Protein AF-A0A9W3LIC3-F1 (afdb_monomer_lite)

pLDDT: mean 76.1, std 14.93, range [46.38, 95.75]

Sequence (148 aa):
MVQSPRENKTLKNALDAMKNTPIPVAVRTVDTGIGMKLPYIESSTVGEVAGKFSKASTAAKDDAYQLAKGTGEGEKLQRGKYANRLDKLHDKFGKLTPGQINERIKTHYKKGTPDEIEVSPDFRSKMITRERQIERILQKQIDDFNKE

Organism: NCBI:txid1330043

Secondary structure (DSSP, 8-state):
-PPPTTT-HHHHHHHHHHHH-EEEEEEEEEE-SSS-EEEEEEEEEHHHHHHHHHHHHHHHHHHHHHHHTT-STHHHHHHHHHHHHHHHHHHHH----HHHHHHHHHHH--TTSTTS----HHHHHHHHHHHHHHHHHHHHHHHHHTT-

Foldseek 3Di:
DDDDCVRDPVNVVVVVVQQADKDFDDWDWDDPVPPDTDIDTDIDGNNVVVVVVVVVVVVVVVQVVCVVVVNHPPCVVCCVPCVVVVVVCCVVPNDDDPVRVVVVVVVQPDPPDPSPPPDDPVNVVVVVVVVVVVVVVVVVVVVVVVVD

Radius of gyration: 27.14 Å; chains: 1; bounding box: 64×53×65 Å

Structure (mmCIF, N/CA/C/O backbone):
data_AF-A0A9W3LIC3-F1
#
_entry.id   AF-A0A9W3LIC3-F1
#
loop_
_atom_site.group_PDB
_atom_site.id
_atom_site.type_symbol
_atom_site.label_atom_id
_atom_site.label_alt_id
_atom_site.label_comp_id
_atom_site.label_asym_id
_atom_site.label_entity_id
_atom_site.label_seq_id
_atom_site.pdbx_PDB_ins_code
_atom_site.Cartn_x
_atom_site.Cartn_y
_atom_site.Cartn_z
_atom_site.occupancy
_atom_site.B_iso_or_equiv
_atom_site.auth_seq_id
_atom_site.auth_comp_id
_atom_site.auth_asym_id
_atom_site.auth_atom_id
_atom_site.pdbx_PDB_model_num
ATOM 1 N N . MET A 1 1 ? 4.475 13.314 39.187 1.00 63.34 1 MET A N 1
ATOM 2 C CA . MET A 1 1 ? 5.192 12.406 38.264 1.00 63.34 1 MET A CA 1
ATOM 3 C C . MET A 1 1 ? 4.344 12.268 37.011 1.00 63.34 1 MET A C 1
ATOM 5 O O . MET A 1 1 ? 3.255 11.720 37.102 1.00 63.34 1 MET A O 1
ATOM 9 N N . VAL A 1 2 ? 4.767 12.845 35.885 1.00 65.94 2 VAL A N 1
ATOM 10 C CA . VAL A 1 2 ? 4.070 12.678 34.598 1.00 65.94 2 VAL A CA 1
ATOM 11 C C . VAL A 1 2 ? 4.539 11.357 33.995 1.00 65.94 2 VAL A C 1
ATOM 13 O O . VAL A 1 2 ? 5.742 11.142 33.869 1.00 65.94 2 VAL A O 1
ATOM 16 N N . GLN A 1 3 ? 3.608 10.452 33.689 1.00 65.19 3 GLN A N 1
ATOM 17 C CA . GLN A 1 3 ? 3.944 9.189 33.031 1.00 65.19 3 GLN A CA 1
ATOM 18 C C . GLN A 1 3 ? 4.392 9.454 31.595 1.00 65.19 3 GLN A C 1
ATOM 20 O O . GLN A 1 3 ? 3.767 10.237 30.878 1.00 65.19 3 GLN A O 1
ATOM 25 N N . SER A 1 4 ? 5.453 8.771 31.167 1.00 78.19 4 SER A N 1
ATOM 26 C CA . SER A 1 4 ? 5.883 8.798 29.771 1.00 78.19 4 SER A CA 1
ATOM 27 C C . SER A 1 4 ? 4.739 8.325 28.861 1.00 78.19 4 SER A C 1
ATOM 29 O O . SER A 1 4 ? 4.047 7.366 29.214 1.00 78.19 4 SER A O 1
ATOM 31 N N . PRO A 1 5 ? 4.547 8.912 27.664 1.00 71.94 5 PRO A N 1
ATOM 32 C CA . PRO A 1 5 ? 3.556 8.434 26.698 1.00 71.94 5 PRO A CA 1
ATOM 33 C C . PRO A 1 5 ? 3.685 6.937 26.376 1.00 71.94 5 PRO A C 1
ATOM 35 O O . PRO A 1 5 ? 2.687 6.279 26.095 1.00 71.94 5 PRO A O 1
ATOM 38 N N . ARG A 1 6 ? 4.901 6.374 26.472 1.00 71.25 6 ARG A N 1
ATOM 39 C CA . ARG A 1 6 ? 5.155 4.932 26.294 1.00 71.25 6 ARG A CA 1
ATOM 40 C C . ARG A 1 6 ? 4.665 4.063 27.458 1.00 71.25 6 ARG A C 1
ATOM 42 O O . ARG A 1 6 ? 4.426 2.877 27.263 1.00 71.25 6 ARG A O 1
ATOM 49 N N . GLU A 1 7 ? 4.530 4.634 28.650 1.00 81.25 7 GLU A N 1
ATOM 50 C CA . GLU A 1 7 ? 4.143 3.940 29.889 1.00 81.25 7 GLU A CA 1
ATOM 51 C C . GLU A 1 7 ? 2.671 4.174 30.257 1.00 81.25 7 GLU A C 1
ATOM 53 O O . GLU A 1 7 ? 2.142 3.556 31.184 1.00 81.25 7 GLU A O 1
ATOM 58 N N . ASN A 1 8 ? 1.986 5.050 29.520 1.00 87.50 8 ASN A N 1
ATOM 59 C CA . ASN A 1 8 ? 0.583 5.351 29.741 1.00 87.50 8 ASN A CA 1
ATOM 60 C C . ASN A 1 8 ? -0.303 4.171 29.290 1.00 87.50 8 ASN A C 1
ATOM 62 O O . ASN A 1 8 ? -0.441 3.881 28.099 1.00 87.50 8 ASN A O 1
ATOM 66 N N . LYS A 1 9 ? -0.937 3.503 30.263 1.00 89.50 9 LYS A N 1
ATOM 67 C CA . LYS A 1 9 ? -1.815 2.339 30.037 1.00 89.50 9 LYS A CA 1
ATOM 68 C C . LYS A 1 9 ? -2.996 2.654 29.116 1.00 89.50 9 LYS A C 1
ATOM 70 O O . LYS A 1 9 ? -3.355 1.818 28.293 1.00 89.50 9 LYS A O 1
ATOM 75 N N . THR A 1 10 ? -3.572 3.848 29.220 1.00 88.75 10 THR A N 1
ATOM 76 C CA . THR A 1 10 ? -4.710 4.268 28.393 1.00 88.75 10 THR A CA 1
ATOM 77 C C . THR A 1 10 ? -4.308 4.371 26.924 1.00 88.75 10 THR A C 1
ATOM 79 O O . THR A 1 10 ? -5.003 3.834 26.065 1.00 88.75 10 THR A O 1
ATOM 82 N N . LEU A 1 11 ? -3.154 4.981 26.632 1.00 89.88 11 LEU A N 1
ATOM 83 C CA . LEU A 1 11 ? -2.636 5.086 25.262 1.00 89.88 11 LEU A CA 1
ATOM 84 C C . LEU A 1 11 ? -2.270 3.718 24.681 1.00 89.88 11 LEU A C 1
ATOM 86 O O . LEU A 1 11 ? -2.544 3.450 23.513 1.00 89.88 11 LEU A O 1
A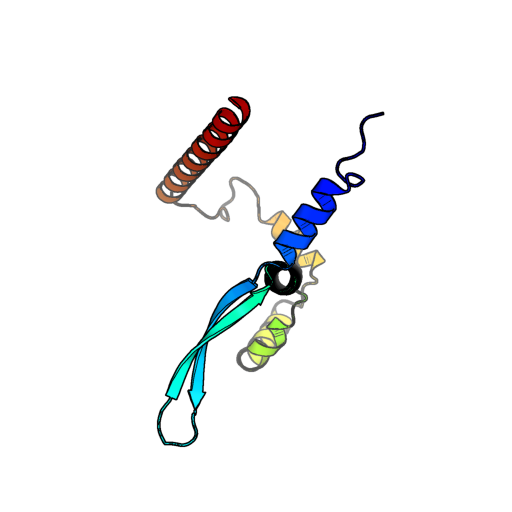TOM 90 N N . LYS A 1 12 ? -1.696 2.832 25.501 1.00 89.50 12 LYS A N 1
ATOM 91 C CA . LYS A 1 12 ? -1.381 1.462 25.084 1.00 89.50 12 LYS A CA 1
ATOM 92 C C . LYS A 1 12 ? -2.640 0.685 24.700 1.00 89.50 12 LYS A C 1
ATOM 94 O O . LYS A 1 12 ? -2.688 0.111 23.618 1.00 89.50 12 LYS A O 1
ATOM 99 N N . ASN A 1 13 ? -3.671 0.737 25.540 1.00 91.50 13 ASN A N 1
ATOM 100 C CA . ASN A 1 13 ? -4.940 0.066 25.272 1.00 91.50 13 ASN A CA 1
ATOM 101 C C . ASN A 1 13 ? -5.639 0.639 24.033 1.00 91.50 13 ASN A C 1
ATOM 103 O O . ASN A 1 13 ? -6.177 -0.121 23.233 1.00 91.50 13 ASN A O 1
ATOM 107 N N . ALA A 1 14 ? -5.601 1.962 23.845 1.00 91.88 14 ALA A N 1
ATOM 108 C CA . ALA A 1 14 ? -6.156 2.603 22.655 1.00 91.88 14 ALA A CA 1
ATOM 109 C C . ALA A 1 14 ? -5.429 2.154 21.376 1.00 91.88 14 ALA A C 1
ATOM 111 O O . ALA A 1 14 ? -6.071 1.799 20.390 1.00 91.88 14 ALA A O 1
ATOM 112 N N . LEU A 1 15 ? -4.095 2.098 21.403 1.00 91.25 15 LEU A N 1
ATOM 113 C CA . LEU A 1 15 ? -3.298 1.628 20.271 1.00 91.25 15 LEU A CA 1
ATOM 114 C C . LEU A 1 15 ? -3.543 0.145 19.966 1.00 91.25 15 LEU A C 1
ATOM 116 O O . LEU A 1 15 ? -3.640 -0.236 18.799 1.00 91.25 15 LEU A O 1
ATOM 120 N N . ASP A 1 16 ? -3.644 -0.690 20.998 1.00 92.75 16 ASP A N 1
ATOM 121 C CA . ASP A 1 16 ? -3.933 -2.114 20.836 1.00 92.75 16 ASP A CA 1
ATOM 122 C C . ASP A 1 16 ? -5.349 -2.328 20.281 1.00 92.75 16 ASP A C 1
ATOM 124 O O . ASP A 1 16 ? -5.531 -3.143 19.377 1.00 92.75 16 ASP A O 1
ATOM 128 N N . ALA A 1 17 ? -6.338 -1.545 20.722 1.00 94.44 17 ALA A N 1
ATOM 129 C CA . ALA A 1 17 ? -7.677 -1.560 20.137 1.00 94.44 17 ALA A CA 1
ATOM 130 C C . ALA A 1 17 ? -7.645 -1.176 18.649 1.00 94.44 17 ALA A C 1
ATOM 132 O O . ALA A 1 17 ? -8.178 -1.911 17.823 1.00 94.44 17 ALA A O 1
ATOM 133 N N . MET A 1 18 ? -6.944 -0.092 18.288 1.00 94.31 18 MET A N 1
ATOM 134 C CA . MET A 1 18 ? -6.805 0.343 16.892 1.00 94.31 18 MET A CA 1
ATOM 135 C C . MET A 1 18 ? -6.165 -0.722 16.001 1.00 94.31 18 MET A C 1
ATOM 137 O O . MET A 1 18 ? -6.626 -0.948 14.885 1.00 94.31 18 MET A O 1
ATOM 141 N N . LYS A 1 19 ? -5.104 -1.384 16.474 1.00 93.25 19 LYS A N 1
ATOM 142 C CA . LYS A 1 19 ? -4.420 -2.437 15.707 1.00 93.25 19 LYS A CA 1
ATOM 143 C C . LYS A 1 19 ? -5.322 -3.633 15.434 1.00 93.25 19 LYS A C 1
ATOM 145 O O . LYS A 1 19 ? -5.162 -4.245 14.384 1.00 93.25 19 LYS A O 1
ATOM 150 N N . ASN A 1 20 ? -6.242 -3.940 16.344 1.00 95.50 20 ASN A N 1
ATOM 151 C CA . ASN A 1 20 ? -7.165 -5.067 16.237 1.00 95.50 20 ASN A CA 1
ATOM 152 C C . ASN A 1 20 ? -8.476 -4.716 15.514 1.00 95.50 20 ASN A C 1
ATOM 154 O O . ASN A 1 20 ? -9.295 -5.604 15.287 1.00 95.50 20 ASN A O 1
ATOM 158 N N . THR A 1 21 ? -8.681 -3.454 15.121 1.00 95.75 21 THR A N 1
ATOM 159 C CA . THR A 1 21 ? -9.859 -3.041 14.351 1.00 95.75 21 THR A CA 1
ATOM 160 C C . THR A 1 21 ? -9.875 -3.734 12.980 1.00 95.75 21 THR A C 1
ATOM 162 O O . THR A 1 21 ? -8.904 -3.597 12.225 1.00 95.75 21 THR A O 1
ATOM 165 N N . PRO A 1 22 ? -10.953 -4.458 12.620 1.00 94.19 22 PRO A N 1
ATOM 166 C CA . PRO A 1 22 ? -11.106 -5.047 11.294 1.00 94.19 22 PRO A CA 1
ATOM 167 C C . PRO A 1 22 ? -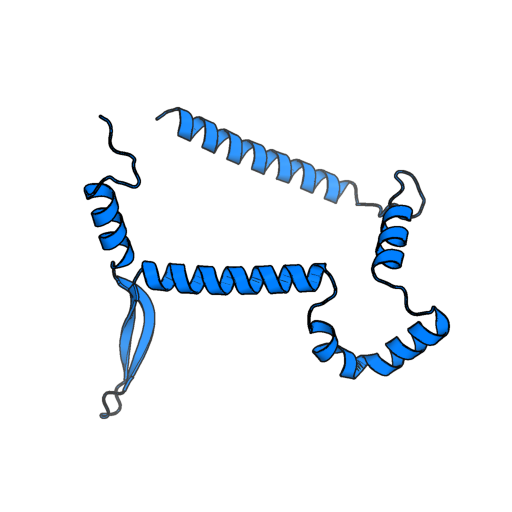11.340 -3.972 10.226 1.00 94.19 22 PRO A C 1
ATOM 169 O O . PRO A 1 22 ? -12.149 -3.066 10.414 1.00 94.19 22 PRO A O 1
ATOM 172 N N . ILE A 1 23 ? -10.676 -4.109 9.082 1.00 95.25 23 ILE A N 1
ATOM 173 C CA . ILE A 1 23 ? -10.841 -3.269 7.892 1.00 95.25 23 ILE A CA 1
ATOM 174 C C . ILE A 1 23 ? -11.050 -4.143 6.649 1.00 95.25 23 ILE A C 1
ATOM 176 O O . ILE A 1 23 ? -10.454 -5.219 6.554 1.00 95.25 23 ILE A O 1
ATOM 180 N N . PRO A 1 24 ? -11.889 -3.722 5.690 1.00 93.62 24 PRO A N 1
ATOM 181 C CA . PRO A 1 24 ? -12.104 -4.461 4.451 1.00 93.62 24 PRO A CA 1
ATOM 182 C C . PRO A 1 24 ? -10.850 -4.405 3.567 1.00 93.62 24 PRO A C 1
ATOM 184 O O . PRO A 1 24 ? -10.277 -3.335 3.371 1.00 93.62 24 PRO A O 1
ATOM 187 N N . VAL A 1 25 ? -10.428 -5.547 3.022 1.00 93.31 25 VAL A N 1
ATOM 188 C CA . VAL A 1 25 ? -9.219 -5.650 2.180 1.00 93.31 25 VAL A CA 1
ATOM 189 C C . VAL A 1 25 ? -9.499 -6.153 0.769 1.00 93.31 25 VAL A C 1
ATOM 191 O O . VAL A 1 25 ? -8.770 -5.797 -0.154 1.00 93.31 25 VAL A O 1
ATOM 194 N N . ALA A 1 26 ? -10.542 -6.960 0.576 1.00 91.88 26 ALA A N 1
ATOM 195 C CA . ALA A 1 26 ? -10.898 -7.487 -0.735 1.00 91.88 26 ALA A CA 1
ATOM 196 C C . ALA A 1 26 ? -12.375 -7.884 -0.799 1.00 91.88 26 ALA A C 1
ATOM 198 O O . ALA A 1 26 ? -13.010 -8.146 0.221 1.00 91.88 26 ALA A O 1
ATOM 199 N N . VAL A 1 27 ? -12.904 -7.983 -2.018 1.00 94.00 27 VAL A N 1
ATOM 200 C CA . VAL A 1 27 ? -14.192 -8.627 -2.292 1.00 94.00 27 VAL A CA 1
ATOM 201 C C . VAL A 1 27 ? -13.904 -9.983 -2.919 1.00 94.00 27 VAL A C 1
ATOM 203 O O . VAL A 1 27 ? -13.190 -10.074 -3.918 1.00 94.00 27 VAL A O 1
ATOM 206 N N . ARG A 1 28 ? -14.442 -11.044 -2.322 1.00 92.19 28 ARG A N 1
ATOM 207 C CA . ARG A 1 28 ? -14.328 -12.419 -2.816 1.00 92.19 28 ARG A CA 1
ATOM 208 C C . ARG A 1 28 ? -15.704 -12.986 -3.106 1.00 92.19 28 ARG A C 1
ATOM 210 O O . ARG A 1 28 ? -16.715 -12.403 -2.734 1.00 92.19 28 ARG A O 1
ATOM 217 N N . THR A 1 29 ? -15.737 -14.124 -3.786 1.00 93.56 29 THR A N 1
ATOM 218 C CA . THR A 1 29 ? -16.967 -14.888 -3.994 1.00 93.56 29 THR A CA 1
ATOM 219 C C . THR A 1 29 ? -16.814 -16.256 -3.354 1.00 93.56 29 THR A C 1
ATOM 221 O O . THR A 1 29 ? -15.746 -16.860 -3.443 1.00 93.56 29 THR A O 1
ATOM 224 N N . VAL A 1 30 ? -17.863 -16.725 -2.685 1.00 91.25 30 VAL A N 1
ATOM 225 C CA . VAL A 1 30 ? -17.957 -18.097 -2.188 1.00 91.25 30 VAL A CA 1
ATOM 226 C C . VAL A 1 30 ? -18.951 -18.855 -3.060 1.00 91.25 30 VAL A C 1
ATOM 228 O O . VAL A 1 30 ? -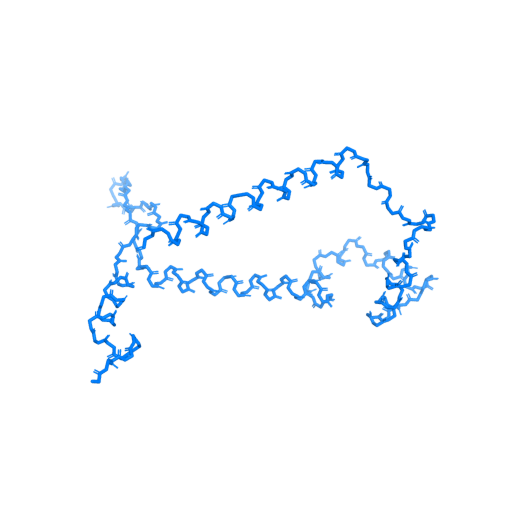20.041 -18.355 -3.346 1.00 91.25 30 VAL A O 1
ATOM 231 N N . ASP A 1 31 ? -18.543 -20.028 -3.538 1.00 92.31 31 ASP A N 1
ATOM 232 C CA . ASP A 1 31 ? -19.433 -20.943 -4.247 1.00 92.31 31 ASP A CA 1
ATOM 233 C C . ASP A 1 31 ? -20.291 -21.672 -3.215 1.00 92.31 31 ASP A C 1
ATOM 235 O O . ASP A 1 31 ? -19.768 -22.275 -2.277 1.00 92.31 31 ASP A O 1
ATOM 239 N N . THR A 1 32 ? -21.607 -21.578 -3.358 1.00 86.00 32 THR A N 1
ATOM 240 C CA . THR A 1 32 ? -22.544 -22.219 -2.433 1.00 86.00 32 THR A CA 1
ATOM 241 C C . THR A 1 32 ? -22.803 -23.686 -2.777 1.00 86.00 32 THR A C 1
ATOM 243 O O . THR A 1 32 ? -23.552 -24.349 -2.065 1.00 86.00 32 THR A O 1
ATOM 246 N N . GLY A 1 33 ? -22.219 -24.208 -3.862 1.00 85.88 33 GLY A N 1
ATOM 247 C CA . GLY A 1 33 ? -22.396 -25.591 -4.313 1.00 85.88 33 GLY A CA 1
ATOM 248 C C . GLY A 1 33 ? -23.723 -25.858 -5.033 1.00 85.88 33 GLY A C 1
ATOM 249 O O . GLY A 1 33 ? -23.912 -26.942 -5.574 1.00 85.88 33 GLY A O 1
ATOM 250 N N . ILE A 1 34 ? -24.622 -24.870 -5.095 1.00 88.56 34 ILE A N 1
ATOM 251 C CA . ILE A 1 34 ? -25.914 -24.935 -5.808 1.00 88.56 34 ILE A CA 1
ATOM 252 C C . ILE A 1 34 ? -25.918 -24.099 -7.099 1.00 88.56 34 ILE A C 1
ATOM 254 O O . ILE A 1 34 ? -26.969 -23.698 -7.589 1.00 88.56 34 ILE A O 1
ATOM 258 N N . GLY A 1 35 ? -24.735 -23.790 -7.639 1.00 87.25 35 GLY A N 1
ATOM 259 C CA . GLY A 1 35 ? -24.590 -22.979 -8.852 1.00 87.25 35 GLY A CA 1
ATOM 260 C C . GLY A 1 35 ? -24.757 -21.470 -8.636 1.00 87.25 35 GLY A C 1
ATOM 261 O O . GLY A 1 35 ? -24.850 -20.728 -9.612 1.00 87.25 35 GLY A O 1
ATOM 262 N N . MET A 1 36 ? -24.770 -20.995 -7.383 1.00 90.94 36 MET A N 1
ATOM 263 C CA . MET A 1 36 ? -24.745 -19.568 -7.048 1.00 90.94 36 MET A CA 1
ATOM 264 C C . MET A 1 36 ? -23.407 -19.174 -6.416 1.00 90.94 36 MET A C 1
ATOM 266 O O . MET A 1 36 ? -22.845 -19.893 -5.594 1.00 90.94 36 MET A O 1
ATOM 270 N N . LYS A 1 37 ? -22.912 -17.985 -6.773 1.00 93.38 37 LYS A N 1
ATOM 271 C CA . LYS A 1 37 ? -21.729 -17.375 -6.154 1.00 93.38 37 LYS A CA 1
ATOM 272 C C . LYS A 1 37 ? -22.146 -16.148 -5.360 1.00 93.38 37 LYS A C 1
ATOM 274 O O . LYS A 1 37 ? -22.691 -15.207 -5.934 1.00 93.38 37 LYS A O 1
ATOM 279 N N . LEU A 1 38 ? -21.878 -16.154 -4.057 1.00 93.12 38 LEU A N 1
ATOM 280 C CA . LEU A 1 38 ? -22.205 -15.038 -3.172 1.00 93.12 38 LEU A CA 1
ATOM 281 C C . LEU A 1 38 ? -20.964 -14.174 -2.926 1.00 93.12 38 LEU A C 1
ATOM 283 O O . LEU A 1 38 ? -19.934 -14.711 -2.506 1.00 93.12 38 LEU A O 1
ATOM 287 N N . PRO A 1 39 ? -21.022 -12.856 -3.185 1.00 93.56 39 PRO A N 1
ATOM 288 C CA . PRO A 1 39 ? -19.929 -11.965 -2.849 1.00 93.56 39 PRO A CA 1
ATOM 289 C C . PRO A 1 39 ? -19.866 -11.743 -1.336 1.00 93.56 39 PRO A C 1
ATOM 291 O O . PRO A 1 39 ? -20.890 -11.604 -0.670 1.00 93.56 39 PRO A O 1
ATOM 294 N N . TYR A 1 40 ? -18.655 -11.662 -0.800 1.00 93.06 40 TYR A N 1
ATOM 295 C CA . TYR A 1 40 ? -18.410 -11.261 0.578 1.00 93.06 40 TYR A CA 1
ATOM 296 C C . TYR A 1 40 ? -17.165 -10.383 0.665 1.00 93.06 40 TYR A C 1
ATOM 298 O O . TYR A 1 40 ? -16.286 -10.410 -0.201 1.00 93.06 40 TYR A O 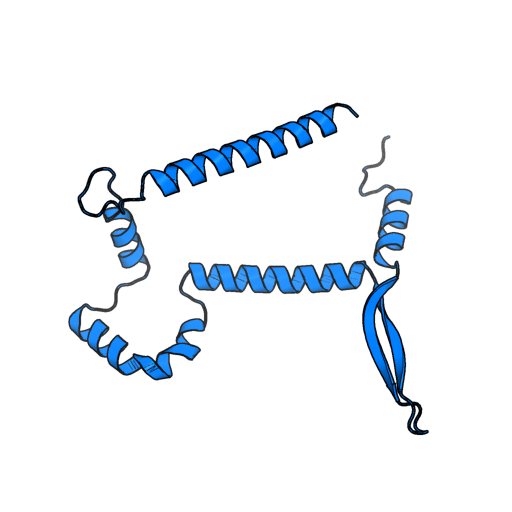1
ATOM 306 N N . ILE A 1 41 ? -17.106 -9.587 1.726 1.00 93.81 41 ILE A N 1
ATOM 307 C CA . ILE A 1 41 ? -15.971 -8.719 2.018 1.00 93.81 41 ILE A CA 1
ATOM 308 C C . ILE A 1 41 ? -15.015 -9.496 2.917 1.00 93.81 41 ILE A C 1
ATOM 310 O O . ILE A 1 41 ? -15.380 -9.918 4.012 1.00 93.81 41 ILE A O 1
ATOM 314 N N . GLU A 1 42 ? -13.790 -9.687 2.453 1.00 93.06 42 GLU A N 1
ATOM 315 C CA . GLU A 1 42 ? -12.703 -10.163 3.292 1.00 93.06 42 GLU A CA 1
ATOM 316 C C . GLU A 1 42 ? -12.166 -8.987 4.109 1.00 93.06 42 GLU A C 1
ATOM 318 O O . GLU A 1 42 ? -11.893 -7.913 3.561 1.00 93.06 42 GLU A O 1
ATOM 323 N N . SER A 1 43 ? -12.017 -9.184 5.416 1.00 92.75 43 SER A N 1
ATOM 324 C CA . SER A 1 43 ? -11.441 -8.204 6.332 1.00 92.75 43 SER A CA 1
ATOM 325 C C . SER A 1 43 ? -10.118 -8.701 6.915 1.00 92.75 43 SER A C 1
ATOM 327 O O . SER A 1 43 ? -9.867 -9.899 7.010 1.00 92.75 43 SER A O 1
ATOM 329 N N . SER A 1 44 ? -9.254 -7.763 7.289 1.00 92.88 44 SER A N 1
ATOM 330 C CA . SER A 1 44 ? -8.005 -8.004 8.021 1.00 92.88 44 SER A CA 1
ATOM 331 C C . SER A 1 44 ? -7.869 -6.926 9.093 1.00 92.88 44 SER A C 1
ATOM 333 O O . SER A 1 44 ? -8.564 -5.914 9.040 1.00 92.88 44 SER A O 1
ATOM 335 N N . THR A 1 45 ? -6.989 -7.099 10.070 1.00 94.88 45 THR A N 1
ATOM 336 C CA . THR A 1 45 ? -6.798 -6.063 11.096 1.00 94.88 45 THR A CA 1
ATOM 337 C C . THR A 1 45 ? -5.877 -4.941 10.603 1.00 94.88 45 THR A C 1
ATOM 339 O O . THR A 1 45 ? -4.985 -5.166 9.777 1.00 94.88 45 THR A O 1
ATOM 342 N N . VAL A 1 46 ? -6.049 -3.719 11.123 1.00 92.88 46 VAL A N 1
ATOM 343 C CA . VAL A 1 46 ? -5.156 -2.580 10.814 1.00 92.88 46 VAL A CA 1
ATOM 344 C C . VAL A 1 46 ? -3.689 -2.939 11.081 1.00 92.88 46 VAL A C 1
ATOM 346 O O . VAL A 1 46 ? -2.812 -2.622 10.275 1.00 92.88 46 VAL A O 1
ATOM 349 N N . GLY A 1 47 ? -3.415 -3.639 12.186 1.00 91.19 47 GLY A N 1
ATOM 350 C CA . GLY A 1 47 ? -2.072 -4.078 12.560 1.00 91.19 47 GLY A CA 1
ATOM 351 C C . GLY A 1 47 ? -1.451 -5.045 11.548 1.00 91.19 47 GLY A C 1
ATOM 352 O O . GLY A 1 47 ? -0.281 -4.891 11.193 1.00 91.19 47 GLY A O 1
ATOM 353 N N . GLU A 1 48 ? -2.223 -6.004 11.033 1.00 92.19 48 GLU A N 1
ATOM 354 C CA . GLU A 1 48 ? -1.758 -6.942 10.004 1.00 92.19 48 GLU A CA 1
ATOM 355 C C . GLU A 1 48 ? -1.445 -6.247 8.680 1.00 92.19 48 GLU A C 1
ATOM 357 O O . GLU A 1 48 ? -0.409 -6.527 8.072 1.00 92.19 48 GLU A O 1
ATOM 362 N N . VAL A 1 49 ? -2.316 -5.338 8.231 1.00 91.06 49 VAL A N 1
ATOM 363 C CA . VAL A 1 49 ? -2.113 -4.593 6.979 1.00 91.06 49 VAL A CA 1
ATOM 364 C C . VAL A 1 49 ? -0.879 -3.703 7.088 1.00 91.06 49 VAL A C 1
ATOM 366 O O . VAL A 1 49 ? -0.014 -3.750 6.212 1.00 91.06 49 VAL A O 1
ATOM 369 N N . ALA A 1 50 ? -0.734 -2.969 8.194 1.00 87.50 50 ALA A N 1
ATOM 370 C CA . ALA A 1 50 ? 0.452 -2.160 8.462 1.00 87.50 50 ALA A CA 1
ATOM 371 C C . ALA A 1 50 ? 1.732 -3.013 8.522 1.00 87.50 50 ALA A C 1
ATOM 373 O O . ALA A 1 50 ? 2.770 -2.622 7.981 1.00 87.50 50 ALA A O 1
ATOM 374 N N . GLY A 1 51 ? 1.663 -4.203 9.127 1.00 87.00 51 GLY A N 1
ATOM 375 C CA . GLY A 1 51 ? 2.775 -5.150 9.184 1.00 87.00 51 GLY A CA 1
ATOM 376 C C . GLY A 1 51 ? 3.184 -5.677 7.805 1.00 87.00 51 GLY A C 1
ATOM 377 O O . GLY A 1 51 ? 4.371 -5.672 7.472 1.00 87.00 51 GLY A O 1
ATOM 378 N N . LYS A 1 52 ? 2.214 -6.092 6.977 1.00 88.75 52 LYS A N 1
ATOM 379 C CA . LYS A 1 52 ? 2.450 -6.546 5.594 1.00 88.75 52 LYS A CA 1
ATOM 380 C C . LYS A 1 52 ? 3.024 -5.422 4.726 1.00 88.75 52 LYS A C 1
ATOM 382 O O . LYS A 1 52 ? 4.007 -5.653 4.026 1.00 88.75 52 LYS A O 1
ATOM 387 N N . PHE A 1 53 ? 2.472 -4.210 4.828 1.00 86.19 53 PHE A N 1
ATOM 388 C CA . PHE A 1 53 ? 2.971 -3.032 4.115 1.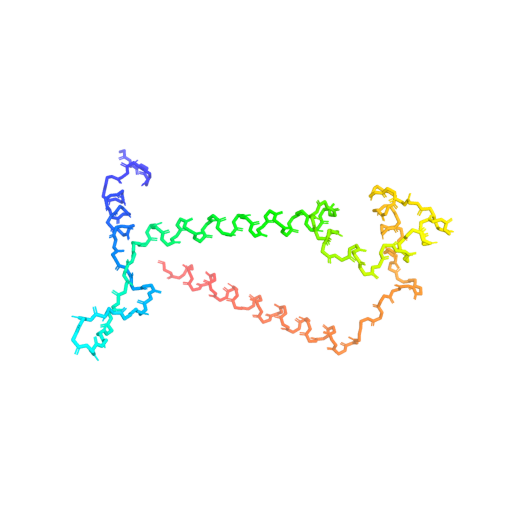00 86.19 53 PHE A CA 1
ATOM 389 C C . PHE A 1 53 ? 4.404 -2.686 4.521 1.00 86.19 53 PHE A C 1
ATOM 391 O O . PHE A 1 53 ? 5.246 -2.462 3.659 1.00 86.19 53 PHE A O 1
ATOM 398 N N . SER A 1 54 ? 4.710 -2.702 5.821 1.00 84.19 54 SER A N 1
ATOM 399 C CA . SER A 1 54 ? 6.060 -2.411 6.316 1.00 84.19 54 SER A CA 1
ATOM 400 C C . SER A 1 54 ? 7.084 -3.411 5.778 1.00 84.19 54 SER A C 1
ATOM 402 O O . SER A 1 54 ? 8.125 -3.003 5.277 1.00 84.19 54 SER A O 1
ATOM 404 N N . LYS A 1 55 ? 6.770 -4.716 5.800 1.00 84.50 55 LYS A N 1
ATOM 405 C CA . LYS A 1 55 ? 7.646 -5.760 5.239 1.00 84.50 55 LYS A CA 1
ATOM 406 C C . LYS A 1 55 ? 7.858 -5.589 3.737 1.00 84.50 55 LYS A C 1
ATOM 408 O O . LYS A 1 55 ? 8.995 -5.634 3.278 1.00 84.50 55 LYS A O 1
ATOM 413 N N . ALA A 1 56 ? 6.778 -5.362 2.989 1.00 78.25 56 ALA A N 1
ATOM 414 C CA . ALA A 1 56 ? 6.854 -5.118 1.552 1.00 78.25 56 ALA A CA 1
ATOM 415 C C . ALA A 1 56 ? 7.655 -3.843 1.237 1.00 78.25 56 ALA A C 1
ATOM 417 O O . ALA A 1 56 ? 8.466 -3.836 0.318 1.00 78.25 56 ALA A O 1
ATOM 418 N N . SER A 1 57 ? 7.480 -2.782 2.029 1.00 73.75 57 SER A N 1
ATOM 419 C CA . SER A 1 57 ? 8.218 -1.530 1.869 1.00 73.75 57 SER A CA 1
ATOM 420 C C . SER A 1 57 ? 9.704 -1.690 2.180 1.00 73.75 57 SER A C 1
ATOM 422 O O . SER A 1 57 ? 10.513 -1.116 1.456 1.00 73.75 57 SER A O 1
ATOM 424 N N . THR A 1 58 ? 10.076 -2.453 3.212 1.00 77.12 58 THR A N 1
ATOM 425 C CA . THR A 1 58 ? 11.485 -2.750 3.507 1.00 77.12 58 THR A CA 1
ATOM 426 C C . THR A 1 58 ? 12.112 -3.554 2.378 1.00 77.12 58 THR A C 1
ATOM 428 O O . THR A 1 58 ? 13.137 -3.133 1.862 1.00 77.12 58 THR A O 1
ATOM 431 N N . ALA A 1 59 ? 11.458 -4.624 1.914 1.00 72.94 59 ALA A N 1
ATOM 432 C CA . ALA A 1 59 ? 11.952 -5.410 0.783 1.00 72.94 59 ALA A CA 1
ATOM 433 C C . ALA A 1 59 ? 12.127 -4.551 -0.482 1.00 72.94 59 ALA A C 1
ATOM 435 O O . ALA A 1 59 ? 13.176 -4.582 -1.112 1.00 72.94 59 ALA A O 1
ATOM 436 N N . ALA A 1 60 ? 11.149 -3.698 -0.806 1.00 73.44 60 ALA A N 1
ATOM 437 C CA . ALA A 1 60 ? 11.245 -2.794 -1.951 1.00 73.44 60 ALA A CA 1
ATOM 438 C C . ALA A 1 60 ? 12.371 -1.754 -1.803 1.00 73.44 60 ALA A C 1
ATOM 440 O O . ALA A 1 60 ? 13.028 -1.407 -2.784 1.00 73.44 60 ALA A O 1
ATOM 441 N N . LYS A 1 61 ? 12.603 -1.240 -0.587 1.00 74.56 61 LYS A N 1
ATOM 442 C CA . LYS A 1 61 ? 13.717 -0.322 -0.303 1.00 74.56 61 LYS A CA 1
ATOM 443 C C . LYS A 1 61 ? 15.063 -1.026 -0.403 1.00 74.56 61 LYS A C 1
ATOM 445 O O . LYS A 1 61 ? 15.984 -0.442 -0.964 1.00 74.56 61 LYS A O 1
ATOM 450 N N . ASP A 1 62 ? 15.166 -2.250 0.097 1.00 69.69 62 ASP A N 1
ATOM 451 C CA . ASP A 1 62 ? 16.382 -3.054 0.016 1.00 69.69 62 ASP A CA 1
ATOM 452 C C . ASP A 1 62 ? 16.697 -3.418 -1.439 1.00 69.69 62 ASP A C 1
ATOM 454 O O . ASP A 1 62 ? 17.841 -3.276 -1.863 1.00 69.69 62 ASP A O 1
ATOM 458 N N . ASP A 1 63 ? 15.698 -3.784 -2.243 1.00 69.19 63 ASP A N 1
ATOM 459 C CA . ASP A 1 63 ? 15.859 -4.037 -3.679 1.00 69.19 63 ASP A CA 1
ATOM 460 C C . ASP A 1 63 ? 16.274 -2.772 -4.437 1.00 69.19 63 ASP A C 1
ATOM 462 O O . ASP A 1 63 ? 17.208 -2.805 -5.238 1.00 69.19 63 ASP A O 1
ATOM 466 N N . ALA A 1 64 ? 15.636 -1.630 -4.158 1.00 63.84 64 ALA A N 1
ATOM 467 C CA . ALA A 1 64 ? 16.014 -0.348 -4.749 1.00 63.84 64 ALA A CA 1
ATOM 468 C C . ALA A 1 64 ? 17.431 0.082 -4.333 1.00 63.84 64 ALA A C 1
ATOM 470 O O . ALA A 1 64 ? 18.189 0.603 -5.153 1.00 63.84 64 ALA A O 1
ATOM 471 N N . TYR A 1 65 ? 17.817 -0.167 -3.080 1.00 64.00 65 TYR A N 1
ATOM 472 C CA . TYR A 1 65 ? 19.163 0.085 -2.575 1.00 64.00 65 TYR A CA 1
ATOM 473 C C . TYR A 1 65 ? 20.192 -0.835 -3.240 1.00 64.00 65 TYR A C 1
ATOM 475 O O . TYR A 1 65 ? 21.235 -0.357 -3.682 1.00 64.00 65 TYR A O 1
ATOM 483 N N . GLN A 1 66 ? 19.897 -2.127 -3.394 1.00 64.50 66 GLN A N 1
ATOM 484 C CA . GLN A 1 66 ? 20.747 -3.076 -4.120 1.00 64.50 66 GLN A CA 1
ATOM 485 C C . GLN A 1 66 ? 20.859 -2.737 -5.612 1.00 64.50 66 GLN A C 1
ATOM 487 O O . GLN A 1 66 ? 21.936 -2.870 -6.196 1.00 64.50 66 GLN A O 1
ATOM 492 N N . LEU A 1 67 ? 19.781 -2.250 -6.228 1.00 62.66 67 LEU A N 1
ATOM 493 C CA . LEU A 1 67 ? 19.772 -1.770 -7.608 1.00 62.66 67 LEU A CA 1
ATOM 494 C C . LEU A 1 67 ? 20.633 -0.507 -7.761 1.00 62.66 67 LEU A C 1
ATOM 496 O O . LEU A 1 67 ? 21.449 -0.432 -8.675 1.00 62.66 67 LEU A O 1
ATOM 500 N N . ALA A 1 68 ? 20.539 0.441 -6.825 1.00 59.94 68 ALA A N 1
ATOM 501 C CA . ALA A 1 68 ? 21.376 1.642 -6.803 1.00 59.94 68 ALA A CA 1
ATOM 502 C C . ALA A 1 68 ? 22.854 1.345 -6.483 1.00 59.94 68 ALA A C 1
ATOM 504 O O . ALA A 1 68 ? 23.747 2.038 -6.968 1.00 59.94 68 ALA A O 1
ATOM 505 N N . LYS A 1 69 ? 23.131 0.309 -5.682 1.00 60.25 69 LYS A N 1
ATOM 506 C CA . LYS A 1 69 ? 24.490 -0.161 -5.362 1.00 60.25 69 LYS A CA 1
ATOM 507 C C . LYS A 1 69 ? 25.094 -1.074 -6.434 1.00 60.25 69 LYS A C 1
ATOM 509 O O . LYS A 1 69 ? 26.261 -1.435 -6.311 1.00 60.25 69 LYS A O 1
ATOM 514 N N . GLY A 1 70 ? 24.343 -1.413 -7.487 1.00 53.66 70 GLY A N 1
ATOM 515 C CA . GLY A 1 70 ? 24.811 -2.244 -8.599 1.00 53.66 70 GLY A CA 1
ATOM 516 C C . GLY A 1 70 ? 24.987 -3.728 -8.256 1.00 53.66 70 GLY A C 1
ATOM 517 O O . GLY A 1 70 ? 25.642 -4.444 -9.006 1.00 53.66 70 GLY A O 1
ATOM 518 N N . THR A 1 71 ? 24.431 -4.195 -7.135 1.00 57.84 71 THR A N 1
ATOM 519 C CA . THR A 1 71 ? 24.541 -5.588 -6.661 1.00 57.84 71 THR A CA 1
ATOM 520 C C . THR A 1 71 ? 23.253 -6.397 -6.836 1.00 57.84 71 THR A C 1
ATOM 522 O O . THR A 1 71 ? 23.247 -7.589 -6.545 1.00 57.84 71 THR A O 1
ATOM 525 N N . GLY A 1 72 ? 22.163 -5.775 -7.299 1.00 49.84 72 GLY A N 1
ATOM 526 C CA . GLY A 1 72 ? 20.876 -6.444 -7.492 1.00 49.84 72 GLY A CA 1
ATOM 527 C C . GLY A 1 72 ? 20.899 -7.486 -8.616 1.00 49.84 72 GLY A C 1
ATOM 528 O O . GLY A 1 72 ? 21.457 -7.258 -9.689 1.00 49.84 72 GLY A O 1
ATOM 529 N N . GLU A 1 73 ? 20.213 -8.610 -8.404 1.00 52.72 73 GLU A N 1
ATOM 530 C CA . GLU A 1 73 ? 20.080 -9.746 -9.334 1.00 52.72 73 GLU A CA 1
ATOM 531 C C . GLU A 1 73 ? 19.414 -9.421 -10.694 1.00 52.72 73 GLU A C 1
ATOM 533 O O . GLU A 1 73 ? 19.165 -10.319 -11.502 1.00 52.72 73 GLU A O 1
ATOM 538 N N . GLY A 1 74 ? 19.176 -8.141 -11.006 1.00 49.09 74 GLY A N 1
ATOM 539 C CA . GLY A 1 74 ? 18.713 -7.664 -12.312 1.00 49.09 74 GLY A CA 1
ATOM 540 C C . GLY A 1 74 ? 19.650 -8.021 -13.474 1.00 49.09 74 GLY A C 1
ATOM 541 O O . GLY A 1 74 ? 19.202 -8.080 -14.621 1.00 49.09 74 GLY A O 1
ATOM 542 N N . GLU A 1 75 ? 20.918 -8.357 -13.202 1.00 49.00 75 GLU A N 1
ATOM 543 C CA . GLU A 1 75 ? 21.818 -8.919 -14.218 1.00 49.00 75 GLU A CA 1
ATOM 544 C C . GLU A 1 75 ? 21.321 -10.259 -14.789 1.00 49.00 75 GLU A C 1
ATOM 546 O O . GLU A 1 75 ? 21.559 -10.543 -15.966 1.00 49.00 75 GLU A O 1
ATOM 551 N N . LYS A 1 76 ? 20.623 -11.096 -14.006 1.00 49.28 76 LYS A N 1
ATOM 552 C CA . LYS A 1 76 ? 20.241 -12.448 -14.454 1.00 49.28 76 LYS A CA 1
ATOM 553 C C . LYS A 1 76 ? 19.111 -12.429 -15.485 1.00 49.28 76 LYS A C 1
ATOM 555 O O . LYS A 1 76 ? 19.123 -13.244 -16.405 1.00 49.28 76 LYS A O 1
ATOM 560 N N . LEU A 1 77 ? 18.179 -11.477 -15.393 1.00 49.09 77 LEU A N 1
ATOM 561 C CA . LEU A 1 77 ? 17.020 -11.409 -16.296 1.00 49.09 77 LEU A CA 1
ATOM 562 C C . LEU A 1 77 ? 17.355 -10.818 -17.677 1.00 49.09 77 LEU A C 1
ATOM 564 O O . LEU A 1 77 ? 16.655 -11.111 -18.645 1.00 49.09 77 LEU A O 1
ATOM 568 N N . GLN A 1 78 ? 18.438 -10.036 -17.806 1.00 50.50 78 GLN A N 1
ATOM 569 C CA . GLN A 1 78 ? 18.851 -9.440 -19.088 1.00 50.50 78 GLN A CA 1
ATOM 570 C C . GLN A 1 78 ? 20.138 -10.015 -19.697 1.00 50.50 78 GLN A C 1
ATOM 572 O O . GLN A 1 78 ? 20.356 -9.834 -20.901 1.00 50.50 78 GLN A O 1
ATOM 577 N N . ARG A 1 79 ? 20.960 -10.767 -18.941 1.00 48.72 79 ARG A N 1
ATOM 578 C CA . ARG A 1 79 ? 22.146 -11.445 -19.505 1.00 48.72 79 ARG A CA 1
ATOM 579 C C . ARG A 1 79 ? 21.794 -12.325 -20.701 1.00 48.72 79 ARG A C 1
ATOM 581 O O . ARG A 1 79 ? 22.518 -12.301 -21.687 1.00 48.72 79 ARG A O 1
ATOM 588 N N . GLY A 1 80 ? 20.660 -13.028 -20.673 1.00 55.78 80 GLY A N 1
ATOM 589 C CA . GLY A 1 80 ? 20.290 -13.969 -21.736 1.00 55.78 80 GLY A CA 1
ATOM 590 C C . GLY A 1 80 ? 20.206 -13.362 -23.145 1.00 55.78 80 GLY A C 1
ATOM 591 O O . GLY A 1 80 ? 20.507 -14.051 -24.114 1.00 55.78 80 GLY A O 1
ATOM 592 N N . LYS A 1 81 ? 19.851 -12.073 -23.283 1.00 56.78 81 LYS A N 1
ATOM 593 C CA . LYS A 1 81 ? 19.720 -11.412 -24.600 1.00 56.78 81 LYS A CA 1
ATOM 594 C C . LYS A 1 81 ? 20.945 -10.594 -25.019 1.00 56.78 81 LYS A C 1
ATOM 596 O O . LYS A 1 81 ? 21.114 -10.333 -26.208 1.00 56.78 81 LYS A O 1
ATOM 601 N N . TYR A 1 82 ? 21.800 -10.198 -24.074 1.00 57.88 82 TYR A N 1
ATOM 602 C CA . TYR A 1 82 ? 22.899 -9.258 -24.331 1.00 57.88 82 TYR A CA 1
ATOM 603 C C . TYR A 1 82 ? 24.274 -9.713 -23.823 1.00 57.88 82 TYR A C 1
ATOM 605 O O . TYR A 1 82 ? 25.235 -8.972 -24.018 1.00 57.88 82 TYR A O 1
ATOM 613 N N . ALA A 1 83 ? 24.410 -10.916 -23.248 1.00 61.41 83 ALA A N 1
ATOM 614 C CA . ALA A 1 83 ? 25.685 -11.450 -22.746 1.00 61.41 83 ALA A CA 1
ATOM 615 C C . ALA A 1 83 ? 26.809 -11.345 -23.788 1.00 61.41 83 ALA A C 1
ATOM 617 O O . ALA A 1 83 ? 27.848 -10.754 -23.517 1.00 61.41 83 ALA A O 1
ATOM 618 N N . ASN A 1 84 ? 26.536 -11.755 -25.031 1.00 64.75 84 ASN A N 1
ATOM 619 C CA . ASN A 1 84 ? 27.510 -11.691 -26.126 1.00 64.75 84 ASN A CA 1
ATOM 620 C C . ASN A 1 84 ? 27.950 -10.261 -26.488 1.00 64.75 84 ASN A C 1
ATOM 622 O O . ASN A 1 84 ? 29.034 -10.064 -27.031 1.00 64.75 84 ASN A O 1
ATOM 626 N N . ARG A 1 85 ? 27.108 -9.249 -26.242 1.00 72.25 85 ARG A N 1
ATOM 627 C CA . ARG A 1 85 ? 27.478 -7.837 -26.439 1.00 72.25 85 ARG A CA 1
ATOM 628 C C . ARG A 1 85 ? 28.258 -7.309 -25.241 1.00 72.25 85 ARG A C 1
ATOM 630 O O . ARG A 1 85 ? 29.171 -6.518 -25.441 1.00 72.25 85 ARG A O 1
ATOM 637 N N . LEU A 1 86 ? 27.911 -7.752 -24.034 1.00 66.75 86 LEU A N 1
ATOM 638 C CA . LEU A 1 86 ? 28.592 -7.372 -22.803 1.00 66.75 86 LEU A CA 1
ATOM 639 C C . LEU A 1 86 ? 30.041 -7.870 -22.800 1.00 66.75 86 LEU A C 1
ATOM 641 O O . LEU A 1 86 ? 30.945 -7.090 -22.532 1.00 66.75 86 LEU A O 1
ATOM 645 N N . ASP A 1 87 ? 30.269 -9.124 -23.190 1.00 73.56 87 ASP A N 1
ATOM 646 C CA . ASP A 1 87 ? 31.616 -9.700 -23.259 1.00 73.56 87 ASP A CA 1
ATOM 647 C C . ASP A 1 87 ? 32.468 -9.007 -24.331 1.00 73.56 87 ASP A C 1
ATOM 649 O O . ASP A 1 87 ? 33.585 -8.590 -24.047 1.00 73.56 87 ASP A O 1
ATOM 653 N N . LYS A 1 88 ? 31.894 -8.707 -25.508 1.00 75.12 88 LYS A N 1
ATOM 654 C CA . LYS A 1 88 ? 32.566 -7.886 -26.537 1.00 75.12 88 LYS A CA 1
ATOM 655 C C . LYS A 1 88 ? 32.938 -6.483 -26.049 1.00 75.12 88 LYS A C 1
ATOM 657 O O . LYS A 1 88 ? 33.951 -5.932 -26.472 1.00 75.12 88 LYS A O 1
ATOM 662 N N . LEU A 1 89 ? 32.103 -5.870 -25.210 1.00 73.50 89 LEU A N 1
ATOM 663 C CA . LEU A 1 89 ? 32.392 -4.560 -24.626 1.00 73.50 89 LEU A CA 1
ATOM 664 C C . LEU A 1 89 ? 33.471 -4.660 -23.545 1.00 73.50 89 LEU A C 1
ATOM 666 O O . LEU A 1 89 ? 34.335 -3.791 -23.486 1.00 73.50 89 LEU A O 1
ATOM 670 N N . HIS A 1 90 ? 33.458 -5.721 -22.740 1.00 76.56 90 HIS A N 1
ATOM 671 C CA . HIS A 1 90 ? 34.489 -5.985 -21.741 1.00 76.56 90 HIS A CA 1
ATOM 672 C C . HIS A 1 90 ? 35.855 -6.270 -22.370 1.00 76.56 90 HIS A C 1
ATOM 674 O O . HIS A 1 90 ? 36.849 -5.758 -21.868 1.00 76.56 90 HIS A O 1
ATOM 680 N N . ASP A 1 91 ? 35.910 -6.997 -23.485 1.00 76.69 91 ASP A N 1
ATOM 681 C CA . ASP A 1 91 ? 37.161 -7.236 -24.216 1.00 76.69 91 ASP A CA 1
ATOM 682 C C . ASP A 1 91 ? 37.706 -5.949 -24.848 1.00 76.69 91 ASP A C 1
ATOM 684 O O . ASP A 1 91 ? 38.913 -5.723 -24.884 1.00 76.69 91 ASP A O 1
ATOM 688 N N . LYS A 1 92 ? 36.815 -5.068 -25.324 1.00 77.44 92 LYS A N 1
ATOM 689 C CA . LYS A 1 92 ? 37.202 -3.819 -25.992 1.00 77.44 92 LYS A CA 1
ATOM 690 C C . LYS A 1 92 ? 37.585 -2.696 -25.025 1.00 77.44 92 LYS A C 1
ATOM 692 O O . LYS A 1 92 ? 38.444 -1.882 -25.353 1.00 77.44 92 LYS A O 1
ATOM 697 N N . PHE A 1 93 ? 36.923 -2.612 -23.873 1.00 73.62 93 PHE A N 1
ATOM 698 C CA . PHE A 1 93 ? 37.045 -1.477 -22.950 1.00 73.62 93 PHE A CA 1
ATOM 699 C C . PHE A 1 93 ? 37.529 -1.856 -21.544 1.00 73.62 93 PHE A C 1
ATOM 701 O O . PHE A 1 93 ? 37.752 -0.965 -20.725 1.00 73.62 93 PHE A O 1
ATOM 708 N N . GLY A 1 94 ? 37.713 -3.146 -21.259 1.00 74.69 94 GLY A N 1
ATOM 709 C CA . GLY A 1 94 ? 38.023 -3.653 -19.925 1.00 74.69 94 GLY A CA 1
ATOM 710 C C . GLY A 1 94 ? 36.817 -3.618 -18.978 1.00 74.69 94 GLY A C 1
ATOM 711 O O . GLY A 1 94 ? 35.884 -2.827 -19.133 1.00 74.69 94 GLY A O 1
ATOM 712 N N . LYS A 1 95 ? 36.824 -4.480 -17.955 1.00 76.81 95 LYS A N 1
ATOM 713 C CA . LYS A 1 95 ? 35.847 -4.422 -16.855 1.00 76.81 95 LYS A CA 1
ATOM 714 C C . LYS A 1 95 ? 36.282 -3.367 -15.843 1.00 76.81 95 LYS A C 1
ATOM 716 O O . LYS A 1 95 ? 37.317 -3.523 -15.201 1.00 76.81 95 LYS A O 1
ATOM 721 N N . LEU A 1 96 ? 35.486 -2.313 -15.684 1.00 73.75 96 LEU A N 1
ATOM 722 C CA . LEU A 1 96 ? 35.722 -1.307 -14.649 1.00 73.75 96 LEU A CA 1
ATOM 723 C C . LEU A 1 96 ? 35.127 -1.769 -13.325 1.00 73.75 96 LEU A C 1
ATOM 725 O O . LEU A 1 96 ? 33.980 -2.209 -13.256 1.00 73.75 96 LEU A O 1
ATOM 729 N N . THR A 1 97 ? 35.907 -1.629 -12.259 1.00 75.25 97 THR A N 1
ATOM 730 C CA . THR A 1 97 ? 35.406 -1.857 -10.903 1.00 75.25 97 THR A CA 1
ATOM 731 C C . THR A 1 97 ? 34.415 -0.753 -10.505 1.00 75.25 97 THR A C 1
ATOM 733 O O . THR A 1 97 ? 34.542 0.384 -10.974 1.00 75.25 97 THR A O 1
ATOM 736 N N . PRO A 1 98 ? 33.464 -1.022 -9.591 1.00 67.25 98 PRO A N 1
ATOM 737 C CA . PRO A 1 98 ? 32.536 -0.002 -9.091 1.00 67.25 98 PRO A CA 1
ATOM 738 C C . PRO A 1 98 ? 33.237 1.264 -8.567 1.00 67.25 98 PRO A C 1
ATOM 740 O O . PRO A 1 98 ? 32.746 2.374 -8.767 1.00 67.25 98 PRO A O 1
ATOM 743 N N . GLY A 1 99 ? 34.422 1.117 -7.961 1.00 70.12 99 GLY A N 1
ATOM 744 C CA . GLY A 1 99 ? 35.250 2.244 -7.519 1.00 70.12 99 GLY A CA 1
ATOM 745 C C . GLY A 1 99 ? 35.753 3.112 -8.677 1.00 70.12 99 GLY A C 1
ATOM 746 O O . GLY A 1 99 ? 35.641 4.333 -8.620 1.00 70.12 99 GLY A O 1
ATOM 747 N N . GLN A 1 100 ? 36.227 2.498 -9.764 1.00 69.00 100 GLN A N 1
ATOM 748 C CA . GLN A 1 100 ? 36.671 3.217 -10.967 1.00 69.00 100 GLN A CA 1
ATOM 749 C C . GLN A 1 100 ? 35.512 3.885 -11.714 1.00 69.00 100 GLN A C 1
ATOM 751 O O . GLN A 1 100 ? 35.688 4.960 -12.284 1.00 69.00 100 GLN A O 1
ATOM 756 N N . ILE A 1 101 ? 34.323 3.274 -11.696 1.00 69.19 101 ILE A N 1
ATOM 757 C CA . ILE A 1 101 ? 33.104 3.876 -12.250 1.00 69.19 101 ILE A CA 1
ATOM 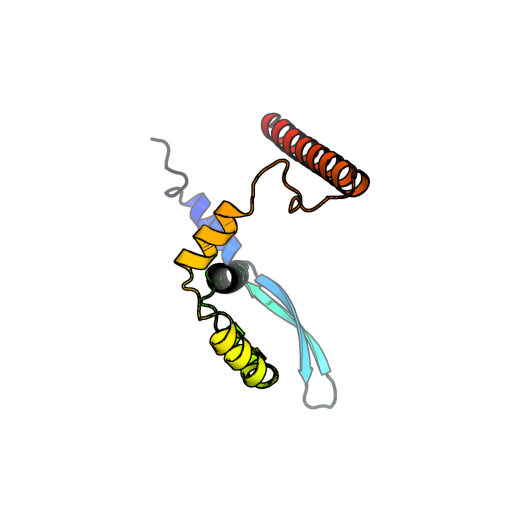758 C C . ILE A 1 101 ? 32.740 5.131 -11.456 1.00 69.19 101 ILE A C 1
ATOM 760 O O . ILE A 1 101 ? 32.484 6.171 -12.054 1.00 69.19 101 ILE A O 1
ATOM 764 N N . ASN A 1 102 ? 32.774 5.063 -10.124 1.00 60.34 102 ASN A N 1
ATOM 765 C CA . ASN A 1 102 ? 32.443 6.199 -9.268 1.00 60.34 102 ASN A CA 1
ATOM 766 C C . ASN A 1 102 ? 33.441 7.360 -9.429 1.00 60.34 102 ASN A C 1
ATOM 768 O O . ASN A 1 102 ? 33.034 8.513 -9.537 1.00 60.34 102 ASN A O 1
ATOM 772 N N . GLU A 1 103 ? 34.740 7.069 -9.525 1.00 63.94 103 GLU A N 1
ATOM 773 C CA . GLU A 1 103 ? 35.765 8.086 -9.806 1.00 63.94 103 GLU A CA 1
ATOM 774 C C . GLU A 1 103 ? 35.624 8.688 -11.214 1.00 63.94 103 GLU A C 1
ATOM 776 O O . GLU A 1 103 ? 35.768 9.900 -11.398 1.00 63.94 103 GLU A O 1
ATOM 781 N N . ARG A 1 104 ? 35.237 7.887 -12.215 1.00 64.19 104 ARG A N 1
ATOM 782 C CA . ARG A 1 104 ? 34.851 8.420 -13.528 1.00 64.19 104 ARG A CA 1
ATOM 783 C C . ARG A 1 104 ? 33.618 9.318 -13.423 1.00 64.19 104 ARG A C 1
ATOM 785 O O . ARG A 1 104 ? 33.685 10.456 -13.854 1.00 64.19 104 ARG A O 1
ATOM 792 N N . ILE A 1 105 ? 32.527 8.893 -12.796 1.00 63.28 105 ILE A N 1
ATOM 793 C CA . ILE A 1 105 ? 31.309 9.716 -12.672 1.00 63.28 105 ILE A CA 1
ATOM 794 C C . ILE A 1 105 ? 31.605 11.050 -11.964 1.00 63.28 105 ILE A C 1
ATOM 796 O O . ILE A 1 105 ? 31.202 12.105 -12.452 1.00 63.28 105 ILE A O 1
ATOM 800 N N . LYS A 1 106 ? 32.384 11.031 -10.874 1.00 60.03 106 LYS A N 1
ATOM 801 C CA . LYS A 1 106 ? 32.822 12.251 -10.174 1.00 60.03 106 LYS A CA 1
ATOM 802 C C . LYS A 1 106 ? 33.633 13.193 -11.063 1.00 60.03 106 LYS A C 1
ATOM 804 O O . LYS A 1 106 ? 33.481 14.405 -10.961 1.00 60.03 106 LYS A O 1
ATOM 809 N N . THR A 1 107 ? 34.491 12.659 -11.933 1.00 53.34 107 THR A N 1
ATOM 810 C CA . THR A 1 107 ? 35.332 13.477 -12.824 1.00 53.34 107 THR A CA 1
ATOM 811 C C . THR A 1 107 ? 34.583 14.051 -14.032 1.00 53.34 107 THR A C 1
ATOM 813 O O . THR A 1 107 ? 35.100 14.990 -14.638 1.00 53.34 107 THR A O 1
ATOM 816 N N . HIS A 1 108 ? 33.379 13.553 -14.348 1.00 49.38 108 HIS A N 1
ATOM 817 C CA . HIS A 1 108 ? 32.548 14.029 -15.467 1.00 49.38 108 HIS A CA 1
ATOM 818 C C . HIS A 1 108 ? 31.496 15.075 -15.056 1.00 49.38 108 HIS A C 1
ATOM 820 O O . HIS A 1 108 ? 30.933 15.733 -15.923 1.00 49.38 108 HIS A O 1
ATOM 826 N N . TYR A 1 109 ? 31.250 15.306 -13.759 1.00 48.75 109 TYR A N 1
ATOM 827 C CA . TYR A 1 109 ? 30.407 16.427 -13.323 1.00 48.75 109 TYR A CA 1
ATOM 828 C C . TYR A 1 109 ? 31.264 17.674 -13.066 1.00 48.75 109 TYR A C 1
ATOM 830 O O . TYR A 1 109 ? 31.663 17.965 -11.937 1.00 48.75 109 TYR A O 1
ATOM 838 N N . LYS A 1 110 ? 31.578 18.414 -14.133 1.00 52.97 110 LYS A N 1
ATOM 839 C CA . LYS A 1 110 ? 32.290 19.699 -14.068 1.00 52.97 110 LYS A CA 1
ATOM 840 C C . LYS A 1 110 ? 31.410 20.794 -14.665 1.00 52.97 110 LYS A C 1
ATOM 842 O O . LYS A 1 110 ? 31.188 20.829 -15.872 1.00 52.97 110 LYS A O 1
ATOM 847 N N . LYS A 1 111 ? 30.898 21.676 -13.801 1.00 49.78 111 LYS A N 1
ATOM 848 C CA . LYS A 1 111 ? 30.065 22.833 -14.171 1.00 49.78 111 LYS A CA 1
ATOM 849 C C . LYS A 1 111 ? 30.776 23.670 -15.249 1.00 49.78 111 LYS A C 1
ATOM 851 O O . LYS A 1 111 ? 31.909 24.084 -15.009 1.00 49.78 111 LYS A O 1
ATOM 856 N N . GLY A 1 112 ? 30.127 23.922 -16.391 1.00 54.81 112 GLY A N 1
ATOM 857 C CA . GLY A 1 112 ? 30.692 24.717 -17.489 1.00 54.81 112 GLY A CA 1
ATOM 858 C C . GLY A 1 112 ? 31.602 23.957 -18.466 1.00 54.81 112 GLY A C 1
ATOM 859 O O . GLY A 1 112 ? 32.516 24.562 -19.022 1.00 54.81 112 GLY A O 1
ATOM 860 N N . THR A 1 113 ? 31.392 22.652 -18.672 1.00 51.31 113 THR A N 1
ATOM 861 C CA . THR A 1 113 ? 32.101 21.858 -19.700 1.00 51.31 113 THR A CA 1
ATOM 862 C C . THR A 1 113 ? 31.137 21.350 -20.785 1.00 51.31 113 THR A C 1
ATOM 864 O O . THR A 1 113 ? 29.934 21.325 -20.538 1.00 51.31 113 THR A O 1
ATOM 867 N N . PRO A 1 114 ? 31.621 20.945 -21.980 1.00 49.44 114 PRO A N 1
ATOM 868 C CA . PRO A 1 114 ? 30.774 20.512 -23.106 1.00 49.44 114 PRO A CA 1
ATOM 869 C C . PRO A 1 114 ? 29.869 19.302 -22.818 1.00 49.44 114 PRO A C 1
ATOM 871 O O . PRO A 1 114 ? 28.914 19.074 -23.551 1.00 49.44 114 PRO A O 1
ATOM 874 N N . ASP A 1 115 ? 30.168 18.550 -21.754 1.00 46.38 115 ASP A N 1
ATOM 875 C CA . ASP A 1 115 ? 29.392 17.398 -21.282 1.00 46.38 115 ASP A CA 1
ATOM 876 C C . ASP A 1 115 ? 28.302 17.792 -20.259 1.00 46.38 115 ASP A C 1
ATOM 878 O O . ASP A 1 115 ? 27.665 16.928 -19.649 1.00 46.38 115 ASP A O 1
ATOM 882 N N . GLU A 1 116 ? 28.082 19.095 -20.036 1.00 53.53 116 GLU A N 1
ATOM 883 C CA . GLU A 1 116 ? 26.929 19.595 -19.290 1.00 53.53 116 GLU A CA 1
ATOM 884 C C . GLU A 1 116 ? 25.658 19.167 -20.029 1.00 53.53 116 GLU A C 1
ATOM 886 O O . GLU A 1 116 ? 25.419 19.550 -21.173 1.00 53.53 116 GLU A O 1
ATOM 891 N N . ILE A 1 117 ? 24.843 18.332 -19.380 1.00 57.97 117 ILE A N 1
ATOM 892 C CA . ILE A 1 117 ? 23.540 17.951 -19.920 1.00 57.97 117 ILE A CA 1
ATOM 893 C C . ILE A 1 117 ? 22.719 19.235 -19.992 1.00 57.97 117 ILE A C 1
ATOM 895 O O . ILE A 1 117 ? 22.269 19.745 -18.965 1.00 57.97 117 ILE A O 1
ATOM 899 N N . GLU A 1 118 ? 22.556 19.767 -21.201 1.00 56.47 118 GLU A N 1
ATOM 900 C CA . GLU A 1 118 ? 21.791 20.980 -21.445 1.00 56.47 118 GLU A CA 1
ATOM 901 C C . GLU A 1 118 ? 20.321 20.715 -21.101 1.00 56.47 118 GLU A C 1
ATOM 903 O O . GLU A 1 118 ? 19.538 20.153 -21.869 1.00 56.47 118 GLU A O 1
ATOM 908 N N . VAL A 1 119 ? 19.941 21.070 -19.877 1.00 59.16 119 VAL A N 1
ATOM 909 C CA . VAL A 1 119 ? 18.556 20.993 -19.435 1.00 59.16 119 VAL A CA 1
ATOM 910 C C . VAL A 1 119 ? 17.822 22.178 -20.040 1.00 59.16 119 VAL A C 1
ATOM 912 O O . VAL A 1 119 ? 18.153 23.325 -19.732 1.00 59.16 119 VAL A O 1
ATOM 915 N N . SER A 1 120 ? 16.808 21.908 -20.872 1.00 75.50 120 SER A N 1
ATOM 916 C CA . SER A 1 120 ? 16.050 22.978 -21.529 1.00 75.50 120 SER A CA 1
ATOM 917 C C . SER A 1 120 ? 15.593 24.042 -20.509 1.00 75.50 120 SER A C 1
ATOM 919 O O . SER A 1 120 ? 15.088 23.683 -19.432 1.00 75.50 120 SER A O 1
ATOM 921 N N . PRO A 1 121 ? 15.732 25.346 -20.820 1.00 74.56 121 PRO A N 1
ATOM 922 C CA . PRO A 1 121 ? 15.328 26.430 -19.918 1.00 74.56 121 PRO A CA 1
ATOM 923 C C . PRO A 1 121 ? 13.870 26.310 -19.453 1.00 74.56 121 PRO A C 1
ATOM 925 O O . PRO A 1 121 ? 13.531 26.648 -18.316 1.00 74.56 121 PRO A O 1
ATOM 928 N N . ASP A 1 122 ? 13.025 25.758 -20.319 1.00 76.81 122 ASP A N 1
ATOM 929 C CA . ASP A 1 122 ? 11.608 25.504 -20.089 1.00 76.81 122 ASP A CA 1
ATOM 930 C C . ASP A 1 122 ? 11.374 24.441 -19.006 1.00 76.81 122 ASP A C 1
ATOM 932 O O . ASP A 1 122 ? 10.601 24.641 -18.065 1.00 76.81 122 ASP A O 1
ATOM 936 N N . PHE A 1 123 ? 12.096 23.319 -19.090 1.00 70.19 123 PHE A N 1
ATOM 937 C CA . PHE A 1 123 ? 12.065 22.275 -18.066 1.00 70.19 123 PHE A CA 1
ATOM 938 C C . PHE A 1 123 ? 12.573 22.809 -16.726 1.00 70.19 123 PHE A C 1
ATOM 940 O O . PHE A 1 123 ? 11.945 22.590 -15.689 1.00 70.19 123 PHE A O 1
ATOM 947 N N . ARG A 1 124 ? 13.669 23.574 -16.744 1.00 70.62 124 ARG A N 1
ATOM 948 C CA . ARG A 1 124 ? 14.240 24.181 -15.537 1.00 70.62 124 ARG A CA 1
ATOM 949 C C . ARG A 1 124 ? 13.256 25.143 -14.864 1.00 70.62 124 ARG A C 1
ATOM 951 O O . ARG A 1 124 ? 13.075 25.087 -13.650 1.00 70.62 124 ARG A O 1
ATOM 958 N N . SER A 1 125 ? 12.560 25.963 -15.648 1.00 72.19 125 SER A N 1
ATOM 959 C CA . SER A 1 125 ? 11.543 26.901 -15.154 1.00 72.19 125 SER A CA 1
ATOM 960 C C . SER A 1 125 ? 10.328 26.184 -14.552 1.00 72.19 125 SER A C 1
ATOM 962 O O . SER A 1 125 ? 9.821 26.582 -13.496 1.00 72.19 125 SER A O 1
ATOM 964 N N . LYS A 1 126 ? 9.890 25.083 -15.179 1.00 83.19 126 LYS A N 1
ATOM 965 C CA . LYS A 1 126 ? 8.820 24.216 -14.656 1.00 83.19 126 LYS A CA 1
ATOM 966 C C . LYS A 1 126 ? 9.208 23.576 -13.323 1.00 83.19 126 LYS A C 1
ATOM 968 O O . LYS A 1 126 ? 8.396 23.581 -12.400 1.00 83.19 126 LYS A O 1
ATOM 973 N N . MET A 1 127 ? 10.440 23.082 -13.201 1.00 80.25 127 MET A N 1
ATOM 974 C CA . MET A 1 127 ? 10.942 22.491 -11.956 1.00 80.25 127 MET A CA 1
ATOM 975 C C . MET A 1 127 ? 10.995 23.512 -10.816 1.00 80.25 127 MET A C 1
ATOM 977 O O . MET A 1 127 ? 10.425 23.254 -9.761 1.00 80.25 127 MET A O 1
ATOM 981 N N . ILE A 1 128 ? 11.544 24.706 -11.060 1.00 78.00 128 ILE A N 1
ATOM 982 C CA . ILE A 1 128 ? 11.608 25.787 -10.057 1.00 78.00 128 ILE A CA 1
ATOM 983 C C . ILE A 1 128 ? 10.206 26.187 -9.574 1.00 78.00 128 ILE A C 1
ATOM 985 O O . ILE A 1 128 ? 9.984 26.444 -8.391 1.00 78.00 128 ILE A O 1
ATOM 989 N N . THR A 1 129 ? 9.234 26.246 -10.486 1.00 87.88 129 THR A N 1
ATOM 990 C CA . THR A 1 129 ? 7.848 26.578 -10.129 1.00 87.88 129 THR A CA 1
ATOM 991 C C . THR A 1 129 ? 7.230 25.489 -9.257 1.00 87.88 129 THR A C 1
ATOM 993 O O . THR A 1 129 ? 6.541 25.793 -8.282 1.00 87.88 129 THR A O 1
ATOM 996 N N . ARG A 1 130 ? 7.498 24.220 -9.579 1.00 84.69 130 ARG A N 1
ATOM 997 C CA . ARG A 1 130 ? 6.991 23.073 -8.827 1.00 84.69 130 ARG A CA 1
ATOM 998 C C . ARG A 1 130 ? 7.608 22.982 -7.432 1.00 84.69 130 ARG A C 1
ATOM 1000 O O . ARG A 1 130 ? 6.878 22.734 -6.479 1.00 84.69 130 ARG A O 1
ATOM 1007 N N . GLU A 1 131 ? 8.903 23.260 -7.300 1.00 76.75 131 GLU A N 1
ATOM 1008 C CA . GLU A 1 131 ? 9.588 23.363 -6.004 1.00 76.75 131 GLU A CA 1
ATOM 1009 C C . GLU A 1 131 ? 8.955 24.448 -5.122 1.00 76.75 131 GLU A C 1
ATOM 1011 O O . GLU A 1 131 ? 8.527 24.151 -4.007 1.00 76.75 131 GLU A O 1
ATOM 1016 N N . ARG A 1 132 ? 8.747 25.666 -5.647 1.00 85.56 132 ARG A N 1
ATOM 1017 C CA . ARG A 1 132 ? 8.084 26.749 -4.888 1.00 85.56 132 ARG A CA 1
ATOM 1018 C C . ARG A 1 132 ? 6.654 26.416 -4.469 1.00 85.56 132 ARG A C 1
ATOM 1020 O O . ARG A 1 132 ? 6.193 26.869 -3.423 1.00 85.56 132 ARG A O 1
ATOM 1027 N N . GLN A 1 133 ? 5.908 25.686 -5.299 1.00 88.56 133 GLN A N 1
ATOM 1028 C CA . GLN A 1 133 ? 4.555 25.252 -4.942 1.00 88.56 133 GLN A CA 1
ATOM 1029 C C . GLN A 1 133 ? 4.580 24.284 -3.759 1.00 88.56 133 GLN A C 1
ATOM 1031 O O . GLN A 1 133 ? 3.774 24.433 -2.842 1.00 88.56 133 GLN A O 1
ATOM 1036 N N . ILE A 1 134 ? 5.516 23.334 -3.759 1.00 88.12 134 ILE A N 1
ATOM 1037 C CA . ILE A 1 134 ? 5.690 22.376 -2.665 1.00 88.12 134 ILE A CA 1
ATOM 1038 C C . ILE A 1 134 ? 6.096 23.103 -1.379 1.00 88.12 134 ILE A C 1
ATOM 1040 O O . ILE A 1 134 ? 5.481 22.865 -0.343 1.00 88.12 134 ILE A O 1
ATOM 1044 N N . GLU A 1 135 ? 7.044 24.040 -1.444 1.00 87.50 135 GLU A N 1
ATOM 1045 C CA . GLU A 1 135 ? 7.458 24.845 -0.284 1.00 87.50 135 GLU A CA 1
ATOM 1046 C C . GLU A 1 135 ? 6.288 25.607 0.344 1.00 87.50 135 GLU A C 1
ATOM 1048 O O . GLU A 1 135 ? 6.111 25.580 1.559 1.00 87.50 135 GLU A O 1
ATOM 1053 N N . ARG A 1 136 ? 5.433 26.235 -0.473 1.00 91.62 136 ARG A N 1
ATOM 1054 C CA . ARG A 1 136 ? 4.242 26.942 0.028 1.00 91.62 136 ARG A CA 1
ATOM 1055 C C . ARG A 1 136 ? 3.250 26.011 0.712 1.00 91.62 136 ARG A C 1
ATOM 1057 O O . ARG A 1 136 ? 2.659 26.391 1.718 1.00 91.62 136 ARG A O 1
ATOM 1064 N N . ILE A 1 137 ? 3.039 24.819 0.156 1.00 93.94 137 ILE A N 1
ATOM 1065 C CA . ILE A 1 137 ? 2.133 23.824 0.740 1.00 93.94 137 ILE A CA 1
ATOM 1066 C C . ILE A 1 137 ? 2.679 23.353 2.088 1.00 93.94 137 ILE A C 1
ATOM 1068 O O . ILE A 1 137 ? 1.931 23.319 3.061 1.00 93.94 137 ILE A O 1
ATOM 1072 N N . LEU A 1 138 ? 3.975 23.045 2.154 1.00 89.75 138 LEU A N 1
ATOM 1073 C CA . LEU A 1 138 ? 4.632 22.618 3.387 1.00 89.75 138 LEU A CA 1
ATOM 1074 C C . LEU A 1 138 ? 4.595 23.717 4.451 1.00 89.75 138 LEU A C 1
ATOM 1076 O O . LEU A 1 138 ? 4.240 23.439 5.591 1.00 89.75 138 LEU A O 1
ATOM 1080 N N . GLN A 1 139 ? 4.878 24.968 4.079 1.00 88.06 139 GLN A N 1
ATOM 1081 C CA . GLN A 1 139 ? 4.830 26.083 5.022 1.00 88.06 139 GLN A CA 1
ATOM 1082 C C . GLN A 1 139 ? 3.418 26.299 5.569 1.00 88.06 139 GLN A C 1
ATOM 1084 O O . GLN A 1 139 ? 3.243 26.441 6.773 1.00 88.06 139 GLN A O 1
ATOM 1089 N N . LYS A 1 140 ? 2.398 26.239 4.707 1.00 92.31 140 LYS A N 1
ATOM 1090 C CA . LYS A 1 140 ? 1.004 26.359 5.140 1.00 92.31 140 LYS A CA 1
ATOM 1091 C C . LYS A 1 140 ? 0.613 25.252 6.125 1.00 92.31 140 LYS A C 1
ATOM 1093 O O . LYS A 1 140 ? -0.039 25.535 7.118 1.00 92.31 140 LYS A O 1
ATOM 1098 N N . GLN A 1 141 ? 1.036 24.012 5.876 1.00 87.69 141 GLN A N 1
ATOM 1099 C CA . GLN A 1 141 ? 0.785 22.897 6.796 1.00 87.69 141 GLN A CA 1
ATOM 1100 C C . GLN A 1 141 ? 1.465 23.101 8.156 1.00 87.69 141 GLN A C 1
ATOM 1102 O O . GLN A 1 141 ? 0.876 22.768 9.180 1.00 87.69 141 GLN A O 1
ATOM 1107 N N . ILE A 1 142 ? 2.678 23.662 8.174 1.00 88.19 142 ILE A N 1
ATOM 1108 C CA . ILE A 1 142 ? 3.393 24.005 9.412 1.00 88.19 142 ILE A CA 1
ATOM 1109 C C . ILE A 1 142 ? 2.662 25.123 10.167 1.00 88.19 142 ILE A C 1
ATOM 1111 O O . ILE A 1 142 ? 2.482 25.030 11.378 1.00 88.19 142 ILE A O 1
ATOM 1115 N N . ASP A 1 143 ? 2.219 26.164 9.464 1.00 88.06 143 ASP A N 1
ATOM 1116 C CA . ASP A 1 143 ? 1.522 27.301 10.070 1.00 88.06 143 ASP A CA 1
ATOM 1117 C C . ASP A 1 143 ? 0.145 26.904 10.623 1.00 88.06 143 ASP A C 1
ATOM 1119 O O . ASP A 1 143 ? -0.240 27.364 11.697 1.00 88.06 143 ASP A O 1
ATOM 1123 N N . ASP A 1 144 ? -0.585 26.043 9.907 1.00 88.69 144 ASP A N 1
ATOM 1124 C CA . ASP A 1 144 ? -1.868 25.491 10.354 1.00 88.69 144 ASP A CA 1
ATOM 1125 C C . ASP A 1 144 ? -1.674 24.584 11.585 1.00 88.69 144 ASP A C 1
ATOM 1127 O O . ASP A 1 144 ? -2.473 24.647 12.515 1.00 88.69 144 ASP A O 1
ATOM 1131 N N . PHE A 1 145 ? -0.583 23.809 11.643 1.00 81.69 145 PHE A N 1
ATOM 1132 C CA . PHE A 1 145 ? -0.236 22.980 12.805 1.00 81.69 145 PHE A CA 1
ATOM 1133 C C . PHE A 1 145 ? 0.148 23.804 14.044 1.00 81.69 145 PHE A C 1
ATOM 1135 O O . PHE A 1 145 ? -0.166 23.416 15.160 1.00 81.69 145 PHE A O 1
ATOM 1142 N N . ASN A 1 146 ? 0.806 24.953 13.866 1.00 80.69 146 ASN A N 1
ATOM 1143 C CA . ASN A 1 146 ? 1.235 25.818 14.973 1.00 80.69 146 ASN A CA 1
ATOM 1144 C C . ASN A 1 146 ? 0.127 26.752 15.506 1.00 80.69 146 ASN A C 1
ATOM 1146 O O . ASN A 1 146 ? 0.391 27.551 16.406 1.00 80.69 146 ASN A O 1
ATOM 1150 N N . LYS A 1 147 ? -1.075 26.723 14.914 1.00 73.56 147 LYS A N 1
ATOM 1151 C CA . LYS A 1 147 ? -2.239 27.516 15.348 1.00 73.56 147 LYS A CA 1
ATOM 1152 C C . LYS A 1 147 ? -3.181 26.772 16.303 1.00 73.56 147 LYS A C 1
ATOM 1154 O O . LYS A 1 147 ? -4.065 27.430 16.854 1.00 73.56 147 LYS A O 1
ATOM 1159 N N . GLU A 1 148 ? -3.012 25.461 16.477 1.00 52.34 148 GLU A N 1
ATOM 1160 C CA . GLU A 1 148 ? -3.654 24.659 17.538 1.00 52.34 148 GLU A CA 1
ATOM 1161 C C . GLU A 1 148 ? -2.824 24.676 18.830 1.00 52.34 148 GLU A C 1
ATOM 1163 O O . GLU A 1 148 ? -3.451 24.703 19.915 1.00 52.34 148 GLU A O 1
#